Protein AF-X1N7J5-F1 (afdb_monomer)

Secondary structure (DSSP, 8-state):
--------------SPPHHHHT-EEEEEE--PPTTT---EEEEE--SSS-EE-TT-EEES-TTS-GGGS-EEEPPTT-EEPTT-EEEEEEEHHHHHHHHSS--SEEEEE---TTSPBPEEES-----TTEEEEEEE-TT--EEEEEEEET--------

Nearest PDB structures (foldseek):
  1ufg-assembly1_A  TM=5.204E-01  e=1.446E-05  Mus musculus
  3umn-assembly3_C  TM=5.741E-01  e=1.971E-05  Homo sapiens
  6ghd-assembly2_F  TM=6.091E-01  e=1.051E-04  Homo sapiens
  7crg-assembly2_B  TM=5.507E-01  e=4.695E-05  Homo sapiens
  2wli-assembly1_B  TM=5.323E-01  e=6.504E+00  Paramagnetospirillum magnetotacticum

pLDDT: mean 89.68, std 12.37, range [37.44, 98.69]

Structure (mmCIF, N/CA/C/O backbone):
data_AF-X1N7J5-F1
#
_entry.id   AF-X1N7J5-F1
#
loop_
_atom_site.group_PDB
_atom_site.id
_atom_site.type_symbol
_atom_site.label_atom_id
_atom_site.label_alt_id
_atom_site.label_comp_id
_atom_site.label_asym_id
_atom_site.label_entity_id
_atom_site.label_seq_id
_atom_site.pdbx_PDB_ins_code
_atom_site.Cartn_x
_atom_site.Cartn_y
_atom_site.Cartn_z
_atom_site.occupancy
_atom_site.B_iso_or_equiv
_atom_site.auth_seq_id
_atom_site.auth_comp_id
_atom_site.auth_asym_id
_atom_site.auth_atom_id
_atom_site.pdbx_PDB_model_num
ATOM 1 N N . PHE A 1 1 ? -5.459 -0.454 57.411 1.00 50.16 1 PHE A N 1
ATOM 2 C CA . PHE A 1 1 ? -6.138 0.353 56.385 1.00 50.16 1 PHE A CA 1
ATOM 3 C C . PHE A 1 1 ? -5.688 -0.174 55.043 1.00 50.16 1 PHE A C 1
ATOM 5 O O . PHE A 1 1 ? -4.518 -0.025 54.715 1.00 50.16 1 PHE A O 1
ATOM 12 N N . ASN A 1 2 ? -6.563 -0.885 54.339 1.00 56.06 2 ASN A N 1
ATOM 13 C CA . ASN A 1 2 ? -6.263 -1.343 52.990 1.00 56.06 2 ASN A CA 1
ATOM 14 C C . ASN A 1 2 ? -6.681 -0.203 52.062 1.00 56.06 2 ASN A C 1
ATOM 16 O O . ASN A 1 2 ? -7.831 0.225 52.111 1.00 56.06 2 ASN A O 1
ATOM 20 N N . ASN A 1 3 ? -5.733 0.342 51.303 1.00 59.25 3 ASN A N 1
ATOM 21 C CA . ASN A 1 3 ? -6.036 1.315 50.261 1.00 59.25 3 ASN A CA 1
ATOM 22 C C . ASN A 1 3 ? -6.733 0.573 49.118 1.00 59.25 3 ASN A C 1
ATOM 24 O O . ASN A 1 3 ? -6.070 -0.050 48.293 1.00 59.25 3 ASN A O 1
ATOM 28 N N . GLU A 1 4 ? -8.061 0.621 49.082 1.00 63.47 4 GLU A N 1
ATOM 29 C CA . GLU A 1 4 ? -8.821 0.292 47.880 1.00 63.47 4 GLU A CA 1
ATOM 30 C C . GLU A 1 4 ? -8.768 1.504 46.952 1.00 63.47 4 GLU A C 1
ATOM 32 O O . GLU A 1 4 ? -9.503 2.475 47.114 1.00 63.47 4 GLU A O 1
ATOM 37 N N . LEU A 1 5 ? -7.823 1.474 46.015 1.00 71.19 5 LEU A N 1
ATOM 38 C CA . LEU A 1 5 ? -7.752 2.433 44.922 1.00 71.19 5 LEU A CA 1
ATOM 39 C C . LEU A 1 5 ? -8.413 1.769 43.714 1.00 71.19 5 LEU A C 1
ATOM 41 O O . LEU A 1 5 ? -7.859 0.833 43.140 1.00 71.19 5 LEU A O 1
ATOM 45 N N . SER A 1 6 ? -9.620 2.208 43.367 1.00 72.75 6 SER A N 1
ATOM 46 C CA . SER A 1 6 ? -10.260 1.835 42.109 1.00 72.75 6 SER A CA 1
ATOM 47 C C . SER A 1 6 ? -9.799 2.794 41.012 1.00 72.75 6 SER A C 1
ATOM 49 O O . SER A 1 6 ? -9.762 4.009 41.204 1.00 72.75 6 SER A O 1
ATOM 51 N N . VAL A 1 7 ? -9.411 2.242 39.861 1.00 83.38 7 VAL A N 1
ATOM 52 C CA . VAL A 1 7 ? -9.157 3.012 38.641 1.00 83.38 7 VAL A CA 1
ATOM 53 C C . VAL A 1 7 ? -10.073 2.483 37.551 1.00 83.38 7 VAL A C 1
ATOM 55 O O . VAL A 1 7 ? -10.225 1.268 37.403 1.00 83.38 7 VAL A O 1
ATOM 58 N N . ASP A 1 8 ? -10.675 3.386 36.790 1.00 84.81 8 ASP A N 1
ATOM 59 C CA . ASP A 1 8 ? -11.470 3.001 35.635 1.00 84.81 8 ASP A CA 1
ATOM 60 C C . ASP A 1 8 ? -10.540 2.564 34.499 1.00 84.81 8 ASP A C 1
ATOM 62 O O . ASP A 1 8 ? -9.665 3.311 34.056 1.00 84.81 8 ASP A O 1
ATOM 66 N N . VAL A 1 9 ? -10.731 1.337 34.017 1.00 85.81 9 VAL A N 1
ATOM 67 C CA . VAL A 1 9 ? -10.039 0.809 32.837 1.00 85.81 9 VAL A CA 1
ATOM 68 C C . VAL A 1 9 ? -11.026 0.802 31.678 1.00 85.81 9 VAL A C 1
ATOM 70 O O . VAL A 1 9 ? -12.020 0.081 31.709 1.00 85.81 9 VAL A O 1
ATOM 73 N N . THR A 1 10 ? -10.747 1.588 30.635 1.00 88.00 10 THR A N 1
ATOM 74 C CA . THR A 1 10 ? -11.518 1.545 29.384 1.00 88.00 10 THR A CA 1
ATOM 75 C C . THR A 1 10 ? -10.793 0.671 28.371 1.00 88.00 10 THR A C 1
ATOM 77 O O . THR A 1 10 ? -9.648 0.946 28.013 1.00 88.00 10 THR A O 1
ATOM 80 N N . ILE A 1 11 ? -11.462 -0.379 27.898 1.00 83.31 11 ILE A N 1
ATOM 81 C CA . ILE A 1 11 ? -10.955 -1.237 26.826 1.00 83.31 11 ILE A CA 1
ATOM 82 C C . ILE A 1 11 ? -11.531 -0.725 25.508 1.00 83.31 11 ILE A C 1
ATOM 84 O O . ILE A 1 11 ? -12.739 -0.782 25.287 1.00 83.31 11 ILE A O 1
ATOM 88 N N . TYR A 1 12 ? -10.661 -0.246 24.625 1.00 83.06 12 TYR A N 1
ATOM 89 C CA . TYR A 1 12 ? -11.032 0.101 23.258 1.00 83.06 12 TYR A CA 1
ATOM 90 C C . TYR A 1 12 ? -10.822 -1.110 22.351 1.00 83.06 12 TYR A C 1
ATOM 92 O O . TYR A 1 12 ? -9.779 -1.762 22.413 1.00 83.06 12 TYR A O 1
ATOM 100 N N . SER A 1 13 ? -11.802 -1.411 21.495 1.00 84.12 13 SER A N 1
ATOM 101 C CA . SER A 1 13 ? -11.595 -2.395 20.431 1.00 84.12 13 SER A CA 1
ATOM 102 C C . SER A 1 13 ? -10.561 -1.851 19.456 1.00 84.12 13 SER A C 1
ATOM 104 O O . SER A 1 13 ? -10.773 -0.812 18.836 1.00 84.12 13 SER A O 1
ATOM 106 N N . THR A 1 14 ? -9.460 -2.576 19.305 1.00 87.19 14 THR A N 1
ATOM 107 C CA . THR A 1 14 ? -8.418 -2.264 18.324 1.00 87.19 14 THR A CA 1
ATOM 108 C C . THR A 1 14 ? -8.638 -2.996 17.005 1.00 87.19 14 THR A C 1
ATOM 110 O O . THR A 1 14 ? -7.923 -2.743 16.044 1.00 87.19 14 THR A O 1
ATOM 113 N N . TYR A 1 15 ? -9.619 -3.899 16.932 1.00 88.25 15 TYR A N 1
ATOM 114 C CA . TYR A 1 15 ? -9.902 -4.620 15.700 1.00 88.25 15 TYR A CA 1
ATOM 115 C C . TYR A 1 15 ? -10.442 -3.680 14.616 1.00 88.25 15 TYR A C 1
ATOM 117 O O . TYR A 1 15 ? -11.295 -2.834 14.911 1.00 88.25 15 TYR A O 1
ATOM 125 N N . PRO A 1 16 ? -10.005 -3.864 13.362 1.00 89.50 16 PRO A N 1
ATOM 126 C CA . PRO A 1 16 ? -10.541 -3.129 12.230 1.00 89.50 16 PRO A CA 1
ATOM 127 C C . PRO A 1 16 ? -12.029 -3.444 12.041 1.00 89.50 16 PRO A C 1
ATOM 129 O O . PRO A 1 16 ? -12.540 -4.484 12.477 1.00 89.50 16 PRO A O 1
ATOM 132 N N . THR A 1 17 ? -12.743 -2.529 11.383 1.00 91.94 17 THR A N 1
ATOM 133 C CA . THR A 1 17 ? -14.160 -2.723 11.050 1.00 91.94 17 THR A CA 1
ATOM 134 C C . THR A 1 17 ? -14.343 -3.970 10.183 1.00 91.94 17 THR A C 1
ATOM 136 O O . THR A 1 17 ? -13.390 -4.482 9.595 1.00 91.94 17 THR A O 1
ATOM 139 N N . LYS A 1 18 ? -15.581 -4.471 10.061 1.00 92.81 18 LYS A N 1
ATOM 140 C CA . LYS A 1 18 ? -15.856 -5.584 9.139 1.00 92.81 18 LYS A CA 1
ATOM 141 C C . LYS A 1 18 ? -15.364 -5.252 7.726 1.00 92.81 18 LYS A C 1
ATOM 143 O O . LYS A 1 18 ? -14.600 -6.032 7.186 1.00 92.81 18 LYS A O 1
ATOM 148 N N . ALA A 1 19 ? -15.720 -4.074 7.212 1.00 94.50 19 ALA A N 1
ATOM 149 C CA . ALA A 1 19 ? -15.285 -3.642 5.891 1.00 94.50 19 ALA A CA 1
ATOM 150 C C . ALA A 1 19 ? -13.753 -3.553 5.776 1.00 94.50 19 ALA A C 1
ATOM 152 O O . ALA A 1 19 ? -13.182 -4.016 4.800 1.00 94.50 19 ALA A O 1
ATOM 153 N N . GLY A 1 20 ? -13.077 -3.039 6.809 1.00 95.25 20 GLY A N 1
ATOM 154 C CA . GLY A 1 20 ? -11.617 -2.967 6.822 1.00 95.25 20 GLY A CA 1
ATOM 155 C C . GLY A 1 20 ? -10.923 -4.331 6.806 1.00 95.25 20 GLY A C 1
ATOM 156 O O . GLY A 1 20 ? -9.862 -4.454 6.210 1.00 95.25 20 GLY A O 1
ATOM 157 N N . ARG A 1 21 ? -11.516 -5.362 7.422 1.00 96.12 21 ARG A N 1
ATOM 158 C CA . ARG A 1 21 ? -10.988 -6.740 7.383 1.00 96.12 21 ARG A CA 1
ATOM 159 C C . ARG A 1 21 ? -11.143 -7.417 6.029 1.00 96.12 21 ARG A C 1
ATOM 161 O O . ARG A 1 21 ? -10.427 -8.374 5.771 1.00 96.12 21 ARG A O 1
ATOM 168 N N . ASP A 1 22 ? -12.078 -6.942 5.217 1.00 97.06 22 ASP A N 1
ATOM 169 C CA . ASP A 1 22 ? -12.413 -7.544 3.930 1.00 97.06 22 ASP A CA 1
ATOM 170 C C . ASP A 1 22 ? -11.615 -6.900 2.775 1.00 97.06 22 ASP A C 1
ATOM 172 O O . ASP A 1 22 ? -11.815 -7.273 1.622 1.00 97.06 22 ASP A O 1
ATOM 176 N N . LEU A 1 23 ? -10.715 -5.943 3.059 1.00 98.12 23 LEU A N 1
ATOM 177 C CA . LEU A 1 23 ? -9.793 -5.401 2.056 1.00 98.12 23 LEU A CA 1
ATOM 178 C C . LEU A 1 23 ? -8.785 -6.457 1.606 1.00 98.12 23 LEU A C 1
ATOM 180 O O . LEU A 1 23 ? -8.232 -7.190 2.424 1.00 98.12 23 LEU A O 1
ATOM 184 N N . LEU A 1 24 ? -8.511 -6.472 0.304 1.00 98.31 24 LEU A N 1
ATOM 185 C CA . LEU A 1 24 ? -7.659 -7.468 -0.337 1.00 98.31 24 LEU A CA 1
ATOM 186 C C . LEU A 1 24 ? -6.461 -6.804 -1.000 1.00 98.31 24 LEU A C 1
ATOM 188 O O . LEU A 1 24 ? -6.602 -5.756 -1.629 1.00 98.31 24 LEU A O 1
ATOM 192 N N . ILE A 1 25 ? -5.303 -7.452 -0.932 1.00 98.31 25 ILE A N 1
ATOM 193 C CA . ILE A 1 25 ? -4.229 -7.215 -1.891 1.00 98.31 25 ILE A CA 1
ATOM 194 C C . ILE A 1 25 ? -4.571 -8.047 -3.126 1.00 98.31 25 ILE A C 1
ATOM 196 O O . ILE A 1 25 ? -4.649 -9.271 -3.056 1.00 98.31 25 ILE A O 1
ATOM 200 N N . THR A 1 26 ? -4.794 -7.404 -4.268 1.00 97.44 26 THR A N 1
ATOM 201 C CA . THR A 1 26 ? -5.163 -8.118 -5.503 1.00 97.44 26 THR A CA 1
ATOM 202 C C . THR A 1 26 ? -3.997 -8.279 -6.459 1.00 97.44 26 THR A C 1
ATOM 204 O O . THR A 1 26 ? -3.974 -9.231 -7.236 1.00 97.44 26 THR A O 1
ATOM 207 N N . GLU A 1 27 ? -3.018 -7.375 -6.404 1.00 94.62 27 GLU A N 1
ATOM 208 C CA . GLU A 1 27 ? -1.849 -7.411 -7.279 1.00 94.62 27 GLU A CA 1
ATOM 209 C C . GLU A 1 27 ? -0.586 -7.009 -6.519 1.00 94.62 27 GLU A C 1
ATOM 211 O O . GLU A 1 27 ? -0.589 -6.071 -5.721 1.00 94.62 27 GLU A O 1
ATOM 216 N N . VAL A 1 28 ? 0.507 -7.718 -6.804 1.00 92.81 28 VAL A N 1
ATOM 217 C CA . VAL A 1 28 ? 1.863 -7.367 -6.376 1.00 92.81 28 VAL A CA 1
ATOM 218 C C . VAL A 1 28 ? 2.765 -7.510 -7.593 1.00 92.81 28 VAL A C 1
ATOM 220 O O . VAL A 1 28 ? 3.104 -8.620 -8.005 1.00 92.81 28 VAL A O 1
ATOM 223 N N . TYR A 1 29 ? 3.159 -6.386 -8.176 1.00 89.31 29 TYR A N 1
ATOM 224 C CA . TYR A 1 29 ? 4.090 -6.351 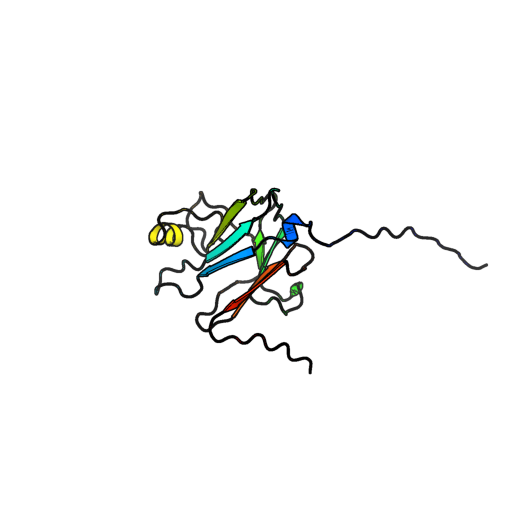-9.292 1.00 89.31 29 TYR A CA 1
ATOM 225 C C . TYR A 1 29 ? 5.500 -6.110 -8.766 1.00 89.31 29 TYR A C 1
ATOM 227 O O . TYR A 1 29 ? 5.920 -4.980 -8.535 1.00 89.31 29 TYR A O 1
ATOM 235 N N . TYR A 1 30 ? 6.216 -7.207 -8.526 1.00 77.56 30 TYR A N 1
ATOM 236 C CA . TYR A 1 30 ? 7.529 -7.193 -7.878 1.00 77.56 30 TYR A C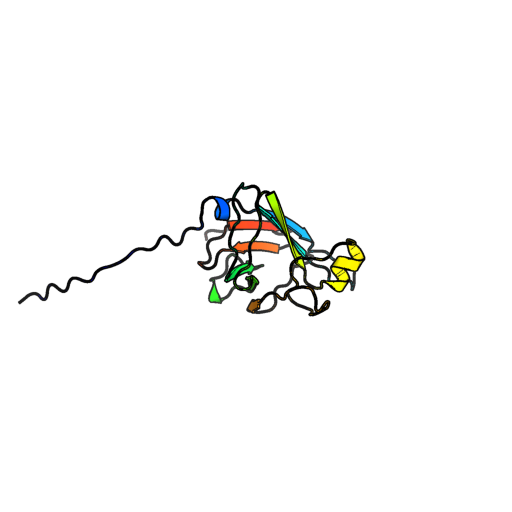A 1
ATOM 237 C C . TYR A 1 30 ? 8.701 -7.321 -8.857 1.00 77.56 30 TYR A C 1
ATOM 239 O O . TYR A 1 30 ? 9.822 -6.999 -8.491 1.00 77.56 30 TYR A O 1
ATOM 247 N N . HIS A 1 31 ? 8.467 -7.805 -10.081 1.00 75.69 31 HIS A N 1
ATOM 248 C CA . HIS A 1 31 ? 9.519 -8.080 -11.061 1.00 75.69 31 HIS A CA 1
ATOM 249 C C . HIS A 1 31 ? 9.442 -7.090 -12.224 1.00 75.69 31 HIS A C 1
ATOM 251 O O . HIS A 1 31 ? 8.876 -7.372 -13.281 1.00 75.69 31 HIS A O 1
ATOM 257 N N . THR A 1 32 ? 9.996 -5.901 -12.005 1.00 69.44 32 THR A N 1
ATOM 258 C CA . THR A 1 32 ? 9.970 -4.818 -12.997 1.00 69.44 32 THR A CA 1
ATOM 259 C C . THR A 1 32 ? 10.887 -5.107 -14.185 1.00 69.44 32 THR A C 1
ATOM 261 O O . THR A 1 32 ? 11.913 -5.784 -14.059 1.00 69.44 32 THR A O 1
ATOM 264 N N . HIS A 1 33 ? 10.551 -4.553 -15.354 1.00 69.50 33 HIS A N 1
ATOM 265 C CA . HIS A 1 33 ? 11.493 -4.496 -16.467 1.00 69.50 33 HIS A CA 1
ATOM 266 C C . HIS A 1 33 ? 12.780 -3.782 -16.017 1.00 69.50 33 HIS A C 1
ATOM 268 O O . HIS A 1 33 ? 12.701 -2.793 -15.274 1.00 69.50 33 HIS A O 1
ATOM 274 N N .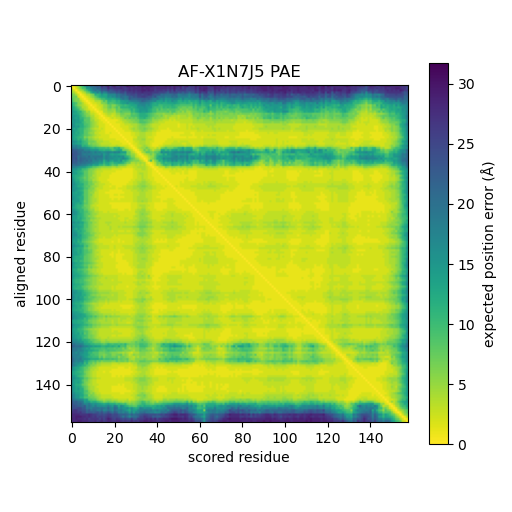 PRO A 1 34 ? 13.969 -4.235 -16.462 1.00 68.62 34 PRO A N 1
ATOM 275 C CA . PRO A 1 34 ? 15.225 -3.606 -16.081 1.00 68.62 34 PRO A CA 1
ATOM 276 C C . PRO A 1 34 ? 15.179 -2.085 -16.278 1.00 68.62 34 PRO A C 1
ATOM 278 O O . PRO A 1 34 ? 14.916 -1.601 -17.375 1.00 68.62 34 PRO A O 1
ATOM 281 N N . ASN A 1 35 ? 15.477 -1.346 -15.206 1.00 68.00 35 ASN A N 1
ATOM 282 C CA . ASN A 1 35 ? 15.520 0.122 -15.131 1.00 68.00 35 ASN A CA 1
ATOM 283 C C . ASN A 1 35 ? 14.178 0.876 -15.104 1.00 68.00 35 ASN A C 1
ATOM 285 O O . ASN A 1 35 ? 14.221 2.099 -14.998 1.00 68.00 35 ASN A O 1
ATOM 289 N N . ILE A 1 36 ? 13.021 0.206 -15.124 1.00 70.38 36 ILE A N 1
ATOM 290 C CA . ILE A 1 36 ? 11.719 0.900 -15.113 1.00 70.38 36 ILE A CA 1
ATOM 291 C C . ILE A 1 36 ? 11.245 1.237 -13.687 1.00 70.38 36 ILE A C 1
ATOM 293 O O . ILE A 1 36 ? 10.618 2.269 -13.492 1.00 70.38 36 ILE A O 1
ATOM 297 N N . LYS A 1 37 ? 11.630 0.462 -12.658 1.00 77.69 37 LYS A N 1
ATOM 298 C CA . LYS A 1 37 ? 11.328 0.751 -11.231 1.00 77.69 37 LYS A CA 1
ATOM 299 C C . LYS A 1 37 ? 9.844 1.082 -10.960 1.00 77.69 37 LYS A C 1
ATOM 301 O O . LYS A 1 37 ? 9.546 1.958 -10.154 1.00 77.69 37 LYS A O 1
ATOM 306 N N . ASN A 1 38 ? 8.923 0.382 -11.620 1.00 79.00 38 ASN A N 1
ATOM 307 C CA . ASN A 1 38 ? 7.473 0.523 -11.462 1.00 79.00 38 ASN A CA 1
ATOM 308 C C . ASN A 1 38 ? 6.868 -0.574 -10.568 1.00 79.00 38 ASN A C 1
ATOM 310 O O . ASN A 1 38 ? 5.794 -1.087 -10.875 1.00 79.00 38 ASN A O 1
ATOM 314 N N . GLU A 1 39 ? 7.571 -0.985 -9.505 1.00 90.50 39 GLU A N 1
ATOM 315 C CA . GLU A 1 39 ? 7.000 -1.926 -8.533 1.00 90.50 39 GLU A CA 1
ATOM 316 C C . GLU A 1 39 ? 5.695 -1.336 -8.000 1.00 90.50 39 GLU A C 1
ATOM 318 O O . GLU A 1 39 ? 5.678 -0.168 -7.608 1.00 90.50 39 GLU A O 1
ATOM 323 N N . PHE A 1 40 ? 4.616 -2.118 -7.989 1.00 93.94 40 PHE A N 1
ATOM 324 C CA . PHE A 1 40 ? 3.334 -1.631 -7.489 1.00 93.94 40 PHE A CA 1
ATOM 325 C C . PHE A 1 40 ? 2.552 -2.693 -6.729 1.00 93.94 40 PHE A C 1
ATOM 327 O O . PHE A 1 40 ? 2.767 -3.899 -6.875 1.00 93.94 40 PHE A O 1
ATOM 334 N N . ILE A 1 41 ? 1.635 -2.212 -5.899 1.00 96.44 41 ILE A N 1
ATOM 335 C CA . ILE A 1 41 ? 0.709 -3.009 -5.105 1.00 96.44 41 ILE A CA 1
ATOM 336 C C . ILE A 1 41 ? -0.687 -2.432 -5.323 1.00 96.44 41 ILE A C 1
ATOM 338 O O . ILE A 1 41 ? -0.869 -1.217 -5.229 1.00 96.44 41 ILE A O 1
ATOM 342 N N . ALA 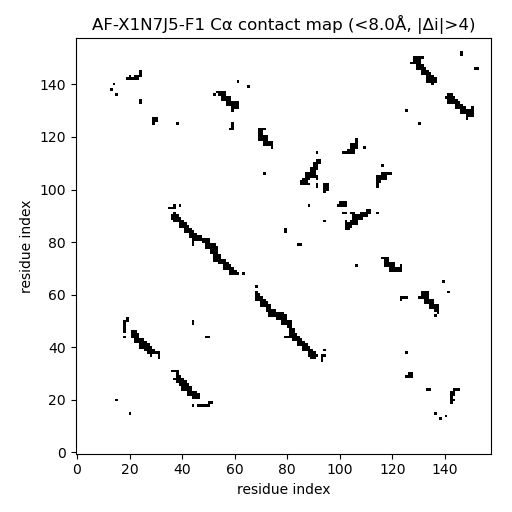A 1 42 ? -1.656 -3.296 -5.615 1.00 97.88 42 ALA A N 1
ATOM 343 C CA . ALA A 1 42 ? -3.058 -2.911 -5.741 1.00 97.88 42 ALA A CA 1
ATOM 344 C C . ALA A 1 42 ? -3.862 -3.454 -4.561 1.00 97.88 42 ALA A C 1
ATOM 346 O O . ALA A 1 42 ? -3.793 -4.647 -4.244 1.00 97.88 42 ALA A O 1
ATOM 347 N N . LEU A 1 43 ? -4.632 -2.571 -3.934 1.00 98.69 43 LEU A N 1
ATOM 348 C CA . LEU A 1 43 ? -5.627 -2.912 -2.930 1.00 98.69 43 LEU A CA 1
ATOM 349 C C . LEU A 1 43 ? -7.018 -2.834 -3.550 1.00 98.69 43 LEU A C 1
ATOM 351 O O . LEU A 1 43 ? -7.274 -1.959 -4.373 1.00 98.69 43 LEU A O 1
ATOM 355 N N . TYR A 1 44 ? -7.919 -3.710 -3.122 1.00 98.69 44 TYR A N 1
ATOM 356 C CA . TYR A 1 44 ? -9.317 -3.692 -3.531 1.00 98.69 44 TYR A CA 1
ATOM 357 C C . TYR A 1 44 ? -10.238 -3.688 -2.318 1.00 98.69 44 TYR A C 1
ATOM 359 O O . TYR A 1 44 ? -10.032 -4.444 -1.363 1.00 98.69 44 TYR A O 1
ATOM 367 N N . ASN A 1 45 ? -11.280 -2.861 -2.386 1.00 98.56 45 ASN A N 1
ATOM 368 C CA . ASN A 1 45 ? -12.378 -2.874 -1.436 1.00 98.56 45 ASN A CA 1
ATOM 369 C C . ASN A 1 45 ? -13.604 -3.584 -2.028 1.00 98.56 45 ASN A C 1
ATOM 371 O O . ASN A 1 45 ? -14.397 -2.943 -2.709 1.00 98.56 45 ASN A O 1
ATOM 375 N N . PRO A 1 46 ? -13.835 -4.875 -1.729 1.00 98.38 46 PRO A N 1
ATOM 376 C CA . PRO A 1 46 ? -15.002 -5.606 -2.232 1.00 98.38 46 PRO A CA 1
ATOM 377 C C . PRO A 1 46 ? -16.311 -5.244 -1.512 1.00 98.38 46 PRO A C 1
ATOM 379 O O . PRO A 1 46 ? -17.346 -5.864 -1.751 1.00 98.38 46 PRO A O 1
ATOM 382 N N . THR A 1 47 ? -16.271 -4.322 -0.551 1.00 98.19 47 THR A N 1
ATOM 383 C CA . THR A 1 47 ? -17.400 -4.038 0.335 1.00 98.19 47 THR A CA 1
ATOM 384 C C . THR A 1 47 ? -18.217 -2.860 -0.181 1.00 98.19 47 THR A C 1
ATOM 386 O O . THR A 1 47 ? -17.770 -2.076 -1.013 1.00 98.19 47 THR A O 1
ATOM 389 N N . ASN A 1 48 ? -19.415 -2.688 0.378 1.00 97.88 48 ASN A N 1
ATOM 390 C CA . ASN A 1 48 ? -20.293 -1.560 0.075 1.00 97.88 48 ASN A CA 1
ATOM 391 C C . ASN A 1 48 ? -20.052 -0.329 0.978 1.00 97.88 48 ASN A C 1
ATOM 393 O O . ASN A 1 48 ? -20.915 0.546 1.067 1.00 97.88 48 ASN A O 1
ATOM 397 N N . GLN A 1 49 ? -18.925 -0.272 1.695 1.00 98.25 49 GLN A N 1
ATOM 398 C CA . GLN A 1 49 ? -18.579 0.817 2.612 1.00 98.25 49 GLN A CA 1
ATOM 399 C C . GLN A 1 49 ? -17.187 1.346 2.299 1.00 98.25 49 GLN A C 1
ATOM 401 O O . GLN A 1 49 ? -16.275 0.571 2.029 1.00 98.25 49 GLN A O 1
ATOM 406 N N . SER A 1 50 ? -17.002 2.663 2.381 1.00 98.12 50 SER A N 1
ATOM 407 C CA . SER A 1 50 ? -15.662 3.243 2.315 1.00 98.12 50 SER A CA 1
ATOM 408 C C . SER A 1 50 ? -14.839 2.804 3.526 1.00 98.12 50 SER A C 1
ATOM 410 O O . SER A 1 50 ? -15.345 2.791 4.653 1.00 98.12 50 SER A O 1
ATOM 412 N N . VAL A 1 51 ? -13.561 2.498 3.314 1.00 98.31 51 VAL A N 1
ATOM 413 C CA . VAL A 1 51 ? -12.624 2.165 4.393 1.00 98.31 51 VAL A CA 1
ATOM 414 C C . VAL A 1 51 ? -11.602 3.286 4.543 1.00 98.31 51 VAL A C 1
ATOM 416 O O . VAL A 1 51 ? -11.021 3.741 3.561 1.00 98.31 51 VAL A O 1
ATOM 419 N N . ASN A 1 52 ? -11.393 3.735 5.781 1.00 97.75 52 ASN A N 1
ATOM 420 C CA . ASN A 1 52 ? -10.352 4.697 6.122 1.00 97.75 52 ASN A CA 1
ATOM 421 C C . ASN A 1 52 ? -9.026 3.963 6.365 1.00 97.75 52 ASN A C 1
ATOM 423 O O . ASN A 1 52 ? -8.940 3.126 7.265 1.00 97.75 52 ASN A O 1
ATOM 427 N N . LEU A 1 53 ? -8.015 4.304 5.569 1.00 98.38 53 LEU A N 1
ATOM 428 C CA . LEU A 1 53 ? -6.671 3.733 5.599 1.00 98.38 53 LEU A CA 1
ATOM 429 C C . LEU A 1 53 ? -5.656 4.626 6.317 1.00 98.38 53 LEU A C 1
ATOM 431 O O . LEU A 1 53 ? -4.475 4.307 6.319 1.00 98.38 53 LEU A O 1
ATOM 435 N N . SER A 1 54 ? -6.074 5.731 6.931 1.00 97.69 54 SER A N 1
ATOM 436 C CA . SER A 1 54 ? -5.163 6.657 7.620 1.00 97.69 54 SER A CA 1
ATOM 437 C C . SER A 1 54 ? -4.264 5.914 8.617 1.00 97.69 54 SER A C 1
ATOM 439 O O . SER A 1 54 ? -4.751 5.205 9.506 1.00 97.69 54 SER A O 1
ATOM 441 N N . GLY A 1 55 ? -2.944 6.017 8.433 1.00 97.31 55 GLY A N 1
ATOM 442 C CA . GLY A 1 55 ? -1.944 5.344 9.267 1.00 97.31 55 GLY A CA 1
ATOM 443 C C . GLY A 1 55 ? -1.868 3.817 9.115 1.00 97.31 55 GLY A C 1
ATOM 444 O O . GLY A 1 55 ? -1.070 3.171 9.804 1.00 97.31 55 GLY A O 1
ATOM 445 N N . TRP A 1 56 ? -2.669 3.215 8.231 1.00 98.19 56 TRP A N 1
ATOM 446 C CA . TRP A 1 56 ? -2.448 1.844 7.772 1.00 98.19 56 TRP A CA 1
ATOM 447 C C . TRP A 1 56 ? -1.175 1.804 6.939 1.00 98.19 56 TRP A C 1
ATOM 449 O O . TRP A 1 56 ? -0.689 2.826 6.456 1.00 98.19 56 TRP A O 1
ATOM 459 N N . TYR A 1 57 ? -0.599 0.621 6.783 1.00 98.31 57 TYR A N 1
ATOM 460 C CA . TYR A 1 57 ? 0.670 0.499 6.088 1.00 98.31 57 TYR A CA 1
ATOM 461 C C . TYR A 1 57 ? 0.843 -0.845 5.411 1.00 98.31 57 TYR A C 1
ATOM 463 O O . TYR A 1 57 ? 0.247 -1.857 5.786 1.00 98.31 57 TYR A O 1
ATOM 471 N N . ILE A 1 58 ? 1.737 -0.843 4.432 1.00 97.94 58 ILE A N 1
ATOM 472 C CA . ILE A 1 58 ? 2.206 -2.038 3.755 1.00 97.94 58 ILE A CA 1
ATOM 473 C C . ILE A 1 58 ? 3.638 -2.335 4.212 1.00 97.94 58 ILE A C 1
ATOM 475 O O . ILE A 1 58 ? 4.461 -1.432 4.394 1.00 97.94 58 ILE A O 1
ATOM 479 N N . THR A 1 59 ? 3.947 -3.614 4.428 1.00 97.31 59 THR A N 1
ATOM 480 C CA . THR A 1 59 ? 5.286 -4.072 4.824 1.00 97.31 59 THR A CA 1
ATOM 481 C C . THR A 1 59 ? 5.701 -5.333 4.080 1.00 97.31 59 THR A C 1
ATOM 483 O O . THR A 1 59 ? 4.881 -6.221 3.851 1.00 97.31 59 THR A O 1
ATOM 486 N N . ASN A 1 60 ? 6.999 -5.449 3.780 1.00 94.75 60 ASN A N 1
ATOM 487 C CA . ASN A 1 60 ? 7.601 -6.685 3.275 1.00 94.75 60 ASN A CA 1
ATOM 488 C C . ASN A 1 60 ? 8.187 -7.584 4.385 1.00 94.75 60 ASN A C 1
ATOM 490 O O . ASN A 1 60 ? 8.859 -8.577 4.114 1.00 94.75 60 ASN A O 1
ATOM 494 N N . GLN A 1 61 ? 7.990 -7.220 5.658 1.00 94.69 61 GLN A N 1
ATOM 495 C CA . GLN A 1 61 ? 8.536 -7.940 6.815 1.00 94.69 61 GLN A CA 1
ATOM 496 C C . GLN A 1 61 ? 7.461 -8.228 7.877 1.00 94.69 61 GLN A C 1
ATOM 498 O O . GLN A 1 61 ? 7.709 -7.997 9.065 1.00 94.69 61 GLN A O 1
ATOM 503 N N . PRO A 1 62 ? 6.277 -8.754 7.503 1.00 94.88 62 PRO A N 1
ATOM 504 C CA . PRO A 1 62 ? 5.106 -8.798 8.384 1.00 94.88 62 PRO A CA 1
ATOM 505 C C . PRO A 1 62 ? 5.299 -9.594 9.678 1.00 94.88 62 PRO A C 1
ATOM 507 O O . PRO A 1 62 ? 4.599 -9.337 10.657 1.00 94.88 62 PRO A O 1
ATOM 510 N N . LEU A 1 63 ? 6.264 -10.519 9.700 1.00 93.81 63 LEU A N 1
ATOM 511 C CA . LEU A 1 63 ? 6.583 -11.368 10.852 1.00 93.81 63 LEU A CA 1
ATOM 512 C C . LEU A 1 63 ? 7.502 -10.692 11.884 1.00 93.81 63 LEU A C 1
ATOM 514 O O . LEU A 1 63 ? 7.678 -11.201 12.989 1.00 93.81 63 LEU A O 1
ATOM 518 N N . LYS A 1 64 ? 8.105 -9.541 11.559 1.00 93.94 64 LYS A N 1
ATOM 519 C CA . LYS A 1 64 ? 8.888 -8.771 12.533 1.00 93.94 64 LYS A CA 1
ATOM 520 C C . LYS A 1 64 ? 7.963 -8.017 13.486 1.00 93.94 64 LYS A C 1
ATOM 522 O O . LYS A 1 64 ? 6.849 -7.639 13.135 1.00 93.94 64 LYS A O 1
ATOM 527 N N . GLN A 1 65 ? 8.473 -7.713 14.678 1.00 93.81 65 GLN A N 1
ATOM 528 C CA . GLN A 1 65 ? 7.830 -6.769 15.599 1.00 93.81 65 GLN A CA 1
ATOM 529 C C . GLN A 1 65 ? 7.573 -5.425 14.892 1.00 93.81 65 GLN A C 1
ATOM 531 O O . GLN A 1 65 ? 8.449 -4.955 14.165 1.00 93.81 65 GLN A O 1
ATOM 536 N N . ARG A 1 66 ? 6.429 -4.773 15.153 1.00 93.50 66 ARG A N 1
ATOM 537 C CA . ARG A 1 66 ? 5.981 -3.524 14.490 1.00 93.50 66 ARG A CA 1
ATOM 538 C C . ARG A 1 66 ? 7.077 -2.459 14.343 1.00 93.50 66 ARG A C 1
ATOM 540 O O . ARG A 1 66 ? 7.246 -1.878 13.277 1.00 93.50 66 ARG A O 1
ATOM 547 N N . GLY A 1 67 ? 7.862 -2.205 15.394 1.00 93.00 67 GLY A N 1
ATOM 548 C CA . GLY A 1 67 ? 8.949 -1.207 15.360 1.00 93.00 67 GLY A CA 1
ATOM 549 C C . GLY A 1 67 ? 10.153 -1.597 14.485 1.00 93.00 67 GLY A C 1
ATOM 550 O O . GLY A 1 67 ? 10.963 -0.757 14.099 1.00 93.00 67 GLY A O 1
ATOM 551 N N . LYS A 1 68 ? 10.287 -2.882 14.146 1.00 94.00 68 LYS A N 1
ATOM 552 C CA . LYS A 1 68 ? 11.375 -3.426 13.322 1.00 94.00 68 LYS A CA 1
ATOM 553 C C . LYS A 1 68 ? 10.980 -3.640 11.863 1.00 94.00 68 LYS A C 1
ATOM 555 O O . LYS A 1 68 ? 11.882 -3.802 11.047 1.00 94.00 68 LYS A O 1
ATOM 560 N N . GLN A 1 69 ? 9.689 -3.611 11.548 1.00 95.69 69 GLN A N 1
ATOM 561 C CA . GLN A 1 69 ? 9.189 -3.641 10.176 1.00 95.69 69 GLN A CA 1
ATOM 562 C C . GLN A 1 69 ? 9.666 -2.407 9.395 1.00 95.69 69 GLN A C 1
ATOM 564 O O . GLN A 1 69 ? 9.910 -1.346 9.976 1.00 95.69 69 GLN A O 1
ATOM 569 N N . THR A 1 70 ? 9.831 -2.588 8.092 1.00 95.19 70 THR A N 1
ATOM 570 C CA . THR A 1 70 ? 9.847 -1.538 7.064 1.00 95.19 70 THR A CA 1
ATOM 571 C C . THR A 1 70 ? 8.397 -1.194 6.720 1.00 95.19 70 THR A C 1
ATOM 573 O O . THR A 1 70 ? 7.557 -2.100 6.704 1.00 95.19 70 THR A O 1
ATOM 576 N N . LYS A 1 71 ? 8.070 0.076 6.481 1.00 96.81 71 LYS A N 1
ATOM 577 C CA . LYS A 1 71 ? 6.683 0.497 6.237 1.00 96.81 71 LYS A CA 1
ATOM 578 C C . LYS A 1 71 ? 6.603 1.539 5.130 1.00 96.81 71 LYS A C 1
ATOM 580 O O . LYS A 1 71 ? 7.395 2.476 5.134 1.00 96.81 71 LYS A O 1
ATOM 585 N N . ILE A 1 72 ? 5.608 1.390 4.262 1.00 97.12 72 ILE A N 1
ATOM 586 C CA . ILE A 1 72 ? 5.021 2.490 3.486 1.00 97.12 72 ILE A CA 1
ATOM 587 C C . ILE A 1 72 ? 3.631 2.738 4.068 1.00 97.12 72 ILE A C 1
ATOM 589 O O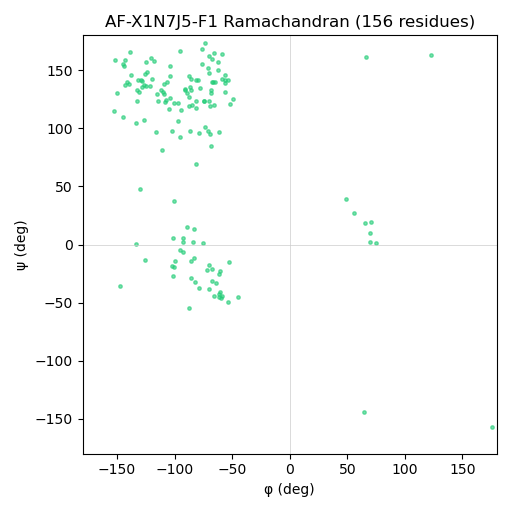 . ILE A 1 72 ? 2.849 1.799 4.216 1.00 97.12 72 ILE A O 1
ATOM 593 N N . ILE A 1 73 ? 3.374 3.958 4.517 1.00 98.19 73 ILE A N 1
ATOM 594 C CA . ILE A 1 73 ? 2.273 4.317 5.408 1.00 98.19 73 ILE A CA 1
ATOM 595 C C . ILE A 1 73 ? 1.336 5.254 4.650 1.00 98.19 73 ILE A C 1
ATOM 597 O O . ILE A 1 73 ? 1.775 6.230 4.045 1.00 98.19 73 ILE A O 1
ATOM 601 N N . PHE A 1 74 ? 0.045 4.938 4.671 1.00 98.38 74 PHE A N 1
ATOM 602 C CA . PHE A 1 74 ? -0.975 5.782 4.068 1.00 98.38 74 PHE A CA 1
ATOM 603 C C . PHE A 1 74 ? -1.116 7.086 4.859 1.00 98.38 74 PHE A C 1
ATOM 605 O O . PHE A 1 74 ? -1.272 7.027 6.089 1.00 98.38 74 PHE A O 1
ATOM 612 N N . PRO A 1 75 ? -1.100 8.246 4.180 1.00 97.81 75 PRO A N 1
ATOM 613 C CA . PRO A 1 75 ? -1.261 9.528 4.841 1.00 97.81 75 PRO A CA 1
ATOM 614 C C . PRO A 1 75 ? -2.662 9.670 5.446 1.00 97.81 75 PRO A C 1
ATOM 616 O O . PRO A 1 75 ? -3.601 8.925 5.135 1.00 97.81 75 PRO A O 1
ATOM 619 N N . GLU A 1 76 ? -2.808 10.657 6.323 1.00 97.38 76 GLU A N 1
ATOM 620 C CA . GLU A 1 76 ? -4.093 10.998 6.927 1.00 97.38 76 GLU A CA 1
ATOM 621 C C . GLU A 1 76 ? -5.159 11.312 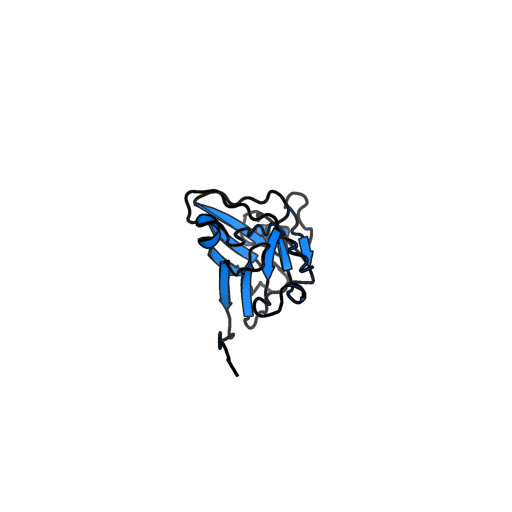5.868 1.00 97.38 76 GLU A C 1
ATOM 623 O O . GLU A 1 76 ? -4.886 11.913 4.830 1.00 97.38 76 GLU A O 1
ATOM 628 N N . ASN A 1 77 ? -6.404 10.953 6.175 1.00 96.19 77 ASN A N 1
ATOM 629 C CA . ASN A 1 77 ? -7.577 11.075 5.305 1.00 96.19 77 ASN A CA 1
ATOM 630 C C . ASN A 1 77 ? -7.544 10.208 4.034 1.00 96.19 77 ASN A C 1
ATOM 632 O O . ASN A 1 77 ? -8.330 10.447 3.116 1.00 96.19 77 ASN A O 1
ATOM 636 N N . THR A 1 78 ? -6.700 9.173 3.979 1.00 98.25 78 THR A N 1
ATOM 637 C CA . THR A 1 78 ? -6.752 8.193 2.886 1.00 98.25 78 THR A CA 1
ATOM 638 C C . THR A 1 78 ? -8.007 7.333 3.002 1.00 98.25 78 THR A C 1
ATOM 640 O O . THR A 1 78 ? -8.218 6.653 4.009 1.00 98.25 78 THR A O 1
ATOM 643 N N . MET A 1 79 ? -8.823 7.323 1.951 1.00 98.19 79 MET A N 1
ATOM 644 C CA . MET A 1 79 ? -10.053 6.539 1.863 1.00 98.19 79 MET A CA 1
ATOM 645 C C . MET A 1 79 ? -10.015 5.660 0.617 1.00 98.19 79 MET A C 1
ATOM 647 O O . MET A 1 79 ? -9.683 6.146 -0.458 1.00 98.19 79 MET A O 1
ATOM 651 N N . ILE A 1 80 ? -10.428 4.400 0.747 1.00 98.38 80 ILE A N 1
ATOM 652 C CA . ILE A 1 80 ? -10.773 3.558 -0.403 1.00 98.38 80 ILE A CA 1
ATOM 653 C C . ILE A 1 80 ? -12.297 3.459 -0.506 1.00 98.38 80 ILE A C 1
ATOM 655 O O . ILE A 1 80 ? -12.983 3.146 0.476 1.00 98.38 80 ILE A O 1
ATOM 659 N N . SER A 1 81 ? -12.839 3.793 -1.676 1.00 98.50 81 SER A N 1
ATOM 660 C CA . SER A 1 81 ? -14.283 3.775 -1.939 1.00 98.50 81 SER A CA 1
ATOM 661 C C . SER A 1 81 ? -14.839 2.347 -1.987 1.00 98.50 81 SER A C 1
ATOM 663 O O . SER A 1 81 ? -14.067 1.394 -2.098 1.00 98.50 81 SER A O 1
ATOM 665 N N . PRO A 1 82 ? -16.166 2.163 -1.856 1.00 98.62 82 PRO A N 1
ATOM 666 C CA . PRO A 1 82 ? -16.802 0.877 -2.114 1.00 98.62 82 PRO A CA 1
ATOM 667 C C . PRO A 1 82 ? -16.496 0.377 -3.526 1.00 98.62 82 PRO A C 1
ATOM 669 O O . PRO A 1 82 ? -16.561 1.166 -4.466 1.00 98.62 82 PRO A O 1
ATOM 672 N N . GLU A 1 83 ? -16.232 -0.921 -3.664 1.00 98.38 83 GLU A N 1
ATOM 673 C CA . GLU A 1 83 ? -16.024 -1.601 -4.953 1.00 98.38 83 GLU A CA 1
ATOM 674 C C . GLU A 1 83 ? -14.907 -0.988 -5.818 1.00 98.38 83 GLU A C 1
ATOM 676 O O . GLU A 1 83 ? -14.930 -1.117 -7.042 1.00 98.38 83 GLU A O 1
ATOM 681 N N . ASP A 1 84 ? -13.916 -0.356 -5.184 1.00 98.56 84 ASP A N 1
ATOM 682 C CA . ASP A 1 84 ? -12.865 0.408 -5.857 1.00 98.56 84 ASP A CA 1
ATOM 683 C C . ASP A 1 84 ? -11.457 -0.124 -5.561 1.00 98.56 84 ASP A C 1
ATOM 685 O O . ASP A 1 84 ? -11.231 -0.838 -4.573 1.00 98.56 84 ASP A O 1
ATOM 689 N N . TRP A 1 85 ? -10.515 0.244 -6.429 1.00 98.50 85 TRP A N 1
ATOM 690 C CA . TRP A 1 85 ? -9.099 -0.085 -6.312 1.00 98.50 85 TRP A CA 1
ATOM 691 C C . TRP A 1 85 ? -8.279 1.110 -5.846 1.00 98.50 85 TRP A C 1
ATOM 693 O O . TRP A 1 85 ? -8.621 2.259 -6.102 1.00 98.50 85 TRP A O 1
ATOM 703 N N . LEU A 1 86 ? -7.160 0.809 -5.195 1.00 98.56 86 LEU A N 1
ATOM 704 C CA . LEU A 1 86 ? -6.139 1.781 -4.833 1.00 98.56 86 LEU A CA 1
ATOM 705 C C . LEU A 1 86 ? -4.766 1.225 -5.215 1.00 98.56 86 LEU A C 1
ATOM 707 O O . LEU A 1 86 ? -4.377 0.144 -4.766 1.00 98.56 86 LEU A O 1
ATOM 711 N N . TYR A 1 87 ? -4.030 1.970 -6.033 1.00 98.19 87 TYR A N 1
ATOM 712 C CA . TYR A 1 87 ? -2.730 1.599 -6.576 1.00 98.19 87 TYR A CA 1
ATOM 713 C C . TYR A 1 87 ? -1.602 2.405 -5.933 1.00 98.19 87 TYR A C 1
ATOM 715 O O . TYR A 1 87 ? -1.570 3.634 -5.993 1.00 98.19 87 TYR A O 1
ATOM 723 N N . VAL A 1 88 ? -0.634 1.689 -5.368 1.00 97.44 88 VAL A N 1
ATOM 724 C CA . VAL A 1 88 ? 0.573 2.239 -4.744 1.00 97.44 88 VAL A CA 1
ATOM 725 C C . VAL A 1 88 ? 1.786 1.814 -5.561 1.00 97.44 88 VAL A C 1
ATOM 727 O O . VAL A 1 88 ? 2.007 0.615 -5.723 1.00 97.44 88 VAL A O 1
ATOM 730 N N . T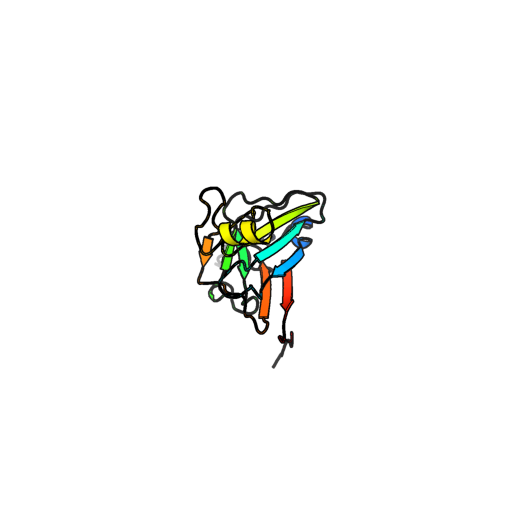HR A 1 89 ? 2.598 2.758 -6.039 1.00 95.88 89 THR A N 1
ATOM 731 C CA . THR A 1 89 ? 3.782 2.460 -6.868 1.00 95.88 89 THR A CA 1
ATOM 732 C C . THR A 1 89 ? 5.073 3.053 -6.315 1.00 95.88 89 THR A C 1
ATOM 734 O O . THR A 1 89 ? 5.086 4.035 -5.584 1.00 95.88 89 THR A O 1
ATOM 737 N N . GLN A 1 90 ? 6.209 2.479 -6.688 1.00 93.50 90 GLN A N 1
ATOM 738 C CA . GLN A 1 90 ? 7.517 3.030 -6.356 1.00 93.50 90 GLN A CA 1
ATOM 739 C C . GLN A 1 90 ? 7.798 4.366 -7.076 1.00 93.50 90 GLN A C 1
ATOM 741 O O . GLN A 1 90 ? 8.552 5.193 -6.557 1.00 93.50 90 GLN A O 1
ATOM 746 N N . ASN A 1 91 ? 7.254 4.527 -8.286 1.00 94.06 91 ASN A N 1
ATOM 747 C CA . ASN A 1 91 ? 7.477 5.660 -9.184 1.00 94.06 91 ASN A CA 1
ATOM 748 C C . ASN A 1 91 ? 6.252 5.839 -10.100 1.00 94.06 91 ASN A C 1
ATOM 750 O O . ASN A 1 91 ? 5.942 4.961 -10.916 1.00 94.06 91 ASN A O 1
ATOM 754 N N . ALA A 1 92 ? 5.549 6.957 -9.955 1.00 96.62 92 ALA A N 1
ATOM 755 C CA . ALA A 1 92 ? 4.343 7.296 -10.694 1.00 96.62 92 ALA A CA 1
ATOM 756 C C . ALA A 1 92 ? 4.580 7.501 -12.188 1.00 96.62 92 ALA A C 1
ATOM 758 O O . ALA A 1 92 ? 3.827 6.960 -13.000 1.00 96.62 92 ALA A O 1
ATOM 759 N N . SER A 1 93 ? 5.639 8.218 -12.566 1.00 95.81 93 SER A N 1
ATOM 760 C CA . SER A 1 93 ? 5.971 8.462 -13.974 1.00 95.81 93 SER A CA 1
ATOM 761 C C . SER A 1 93 ? 6.198 7.153 -14.747 1.00 95.81 93 SER A C 1
ATOM 763 O O . SER A 1 93 ? 5.679 6.971 -15.850 1.00 95.81 93 SER A O 1
ATOM 765 N N . ALA A 1 94 ? 6.928 6.204 -14.159 1.00 93.88 94 ALA A N 1
ATOM 766 C CA . ALA A 1 94 ? 7.188 4.897 -14.755 1.00 93.88 94 ALA A CA 1
ATOM 767 C C . ALA A 1 94 ? 5.936 4.009 -14.792 1.00 93.88 94 ALA A C 1
ATOM 769 O O . ALA A 1 94 ? 5.704 3.305 -15.776 1.00 93.88 94 ALA A O 1
ATOM 770 N N . TYR A 1 95 ? 5.108 4.055 -13.745 1.00 94.62 95 TYR A N 1
ATOM 771 C CA . TYR A 1 95 ? 3.827 3.351 -13.725 1.00 94.62 95 TYR A CA 1
ATOM 772 C C . TYR A 1 95 ? 2.887 3.856 -14.827 1.00 94.62 95 TYR A C 1
ATOM 774 O O . TYR A 1 95 ? 2.304 3.050 -15.554 1.00 94.62 95 TYR A O 1
ATOM 782 N N . LEU A 1 96 ? 2.786 5.177 -15.004 1.00 95.25 96 LEU A N 1
ATOM 783 C CA . LEU A 1 96 ? 1.990 5.790 -16.066 1.00 95.25 96 LEU A CA 1
ATOM 784 C C . LEU A 1 96 ? 2.489 5.395 -17.454 1.00 95.25 96 LEU A C 1
ATOM 786 O O . LEU A 1 96 ? 1.677 5.082 -18.323 1.00 95.25 96 LEU A O 1
ATOM 790 N N . TRP A 1 97 ? 3.805 5.377 -17.656 1.00 92.88 97 TRP A N 1
ATOM 791 C CA . TRP A 1 97 ? 4.403 4.967 -18.924 1.00 92.88 97 TRP A CA 1
ATOM 792 C C . TRP A 1 97 ? 4.039 3.527 -19.312 1.00 92.88 97 TRP A C 1
ATOM 794 O O . TRP A 1 97 ? 3.656 3.278 -20.453 1.00 92.88 97 TRP A O 1
ATOM 804 N N . GLU A 1 98 ? 4.125 2.586 -18.369 1.00 90.69 98 GLU A N 1
ATOM 805 C CA . GLU A 1 98 ? 3.885 1.161 -18.638 1.00 90.69 98 GLU A CA 1
ATOM 806 C C . GLU A 1 98 ? 2.395 0.806 -18.718 1.00 90.69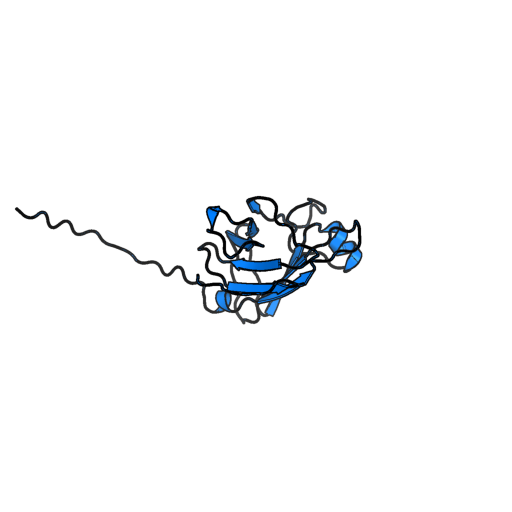 98 GLU A C 1
ATOM 808 O O . GLU A 1 98 ? 1.999 -0.042 -19.516 1.00 90.69 98 GLU A O 1
ATOM 813 N N . THR A 1 99 ? 1.559 1.426 -17.882 1.00 91.38 99 THR A N 1
ATOM 814 C CA . THR A 1 99 ? 0.146 1.033 -17.733 1.00 91.38 99 THR A CA 1
ATOM 815 C C . THR A 1 99 ? -0.827 1.950 -18.469 1.00 91.38 99 THR A C 1
ATOM 817 O O . THR A 1 99 ? -1.987 1.586 -18.674 1.00 91.38 99 THR A O 1
ATOM 820 N N . GLY A 1 100 ? -0.393 3.160 -18.833 1.00 94.44 100 GLY A N 1
ATOM 821 C CA . GLY A 1 100 ? -1.262 4.220 -19.342 1.00 94.44 100 GLY A CA 1
ATOM 822 C C . GLY A 1 100 ? -2.203 4.824 -18.290 1.00 94.44 100 GLY A C 1
ATOM 823 O O . GLY A 1 100 ? -3.100 5.584 -18.655 1.00 94.44 100 GLY A O 1
ATOM 824 N N . LYS A 1 101 ? -2.033 4.499 -17.000 1.00 95.00 101 LYS A N 1
ATOM 825 C CA . LYS A 1 101 ? -2.865 4.982 -15.887 1.00 95.00 101 LYS A CA 1
ATOM 826 C C . LYS A 1 101 ? -2.015 5.672 -14.826 1.00 95.00 101 LYS A C 1
ATOM 828 O O . LYS A 1 101 ? -0.875 5.285 -14.604 1.00 95.00 101 LYS A O 1
ATOM 833 N N . LYS A 1 102 ? -2.572 6.670 -14.136 1.00 96.25 102 LYS A N 1
ATOM 834 C CA . LYS A 1 102 ? -1.929 7.230 -12.939 1.00 96.25 102 LYS A CA 1
ATOM 835 C C . LYS A 1 102 ? -2.193 6.325 -11.727 1.00 96.25 102 LYS A C 1
ATOM 837 O O . LYS A 1 102 ? -3.295 5.780 -11.644 1.00 96.25 102 LYS A O 1
ATOM 842 N N . PRO A 1 103 ? -1.211 6.141 -10.832 1.00 97.75 103 PRO A N 1
ATOM 843 C CA . PRO A 1 103 ? -1.442 5.501 -9.541 1.00 97.75 103 PRO A CA 1
ATOM 844 C C . PRO A 1 103 ? -2.145 6.475 -8.582 1.00 97.75 103 PRO A C 1
ATOM 846 O O . PRO A 1 103 ? -2.192 7.680 -8.839 1.00 97.75 103 PRO A O 1
ATOM 849 N N . ASP A 1 104 ? -2.633 5.958 -7.457 1.00 98.50 104 ASP A N 1
ATOM 850 C CA . ASP A 1 104 ? -3.189 6.779 -6.378 1.00 98.50 104 ASP A CA 1
ATOM 851 C C . ASP A 1 104 ? -2.092 7.341 -5.473 1.00 98.50 104 ASP A C 1
ATOM 853 O O . ASP A 1 104 ? -2.238 8.443 -4.952 1.00 98.50 104 ASP A O 1
ATOM 857 N N . PHE A 1 105 ? -0.992 6.598 -5.303 1.00 98.12 105 PHE A N 1
ATOM 858 C CA . PHE A 1 105 ? 0.149 7.022 -4.495 1.00 98.12 105 PHE A CA 1
ATOM 859 C C . PHE A 1 105 ? 1.487 6.572 -5.076 1.00 98.12 105 PHE A C 1
ATOM 861 O O . PHE A 1 105 ? 1.583 5.506 -5.698 1.00 98.12 105 PHE A O 1
ATOM 868 N N . GLU A 1 106 ? 2.539 7.325 -4.760 1.00 96.38 106 GLU A N 1
ATOM 869 C CA . GLU A 1 106 ? 3.923 6.869 -4.861 1.00 96.38 106 GLU A CA 1
ATOM 870 C C . GLU A 1 106 ? 4.645 6.863 -3.502 1.00 96.38 106 GLU A C 1
ATOM 872 O O . GLU A 1 106 ? 4.162 7.455 -2.543 1.00 96.38 106 GLU A O 1
ATOM 877 N N . TYR A 1 107 ? 5.723 6.076 -3.352 1.00 94.31 107 TYR A N 1
ATOM 878 C CA . TYR A 1 107 ? 6.358 5.871 -2.031 1.00 94.31 107 TYR A CA 1
ATOM 879 C C . TYR A 1 107 ? 7.885 5.995 -1.986 1.00 94.31 107 TYR A C 1
ATOM 881 O O . TYR A 1 107 ? 8.495 5.734 -0.945 1.00 94.31 107 TYR A O 1
ATOM 889 N N . LYS A 1 108 ? 8.560 6.279 -3.105 1.00 92.12 108 LYS A N 1
ATOM 890 C CA . LYS A 1 108 ? 10.037 6.246 -3.131 1.00 92.12 108 LYS A CA 1
ATOM 891 C C . LYS A 1 108 ? 10.688 7.246 -4.059 1.00 92.12 108 LYS A C 1
ATOM 893 O O . LYS A 1 108 ? 11.809 7.670 -3.781 1.00 92.12 108 LYS A O 1
ATOM 898 N N . THR A 1 109 ? 10.095 7.535 -5.204 1.00 91.12 109 THR A N 1
ATOM 899 C CA . THR A 1 109 ? 10.612 8.549 -6.117 1.00 91.12 109 THR A CA 1
ATOM 900 C C . THR A 1 109 ? 9.488 9.505 -6.415 1.00 91.12 109 THR A C 1
ATOM 902 O O . THR A 1 109 ? 8.629 9.115 -7.185 1.00 91.12 109 THR A O 1
ATOM 905 N N . ASP A 1 110 ? 9.566 10.707 -5.853 1.00 93.62 110 ASP A N 1
ATOM 906 C CA . ASP A 1 110 ? 8.706 11.842 -6.193 1.00 93.62 110 ASP A CA 1
ATOM 907 C C . ASP A 1 110 ? 8.932 12.188 -7.663 1.00 93.62 110 ASP A C 1
ATOM 909 O O . ASP A 1 110 ? 9.978 12.716 -8.061 1.00 93.62 110 ASP A O 1
ATOM 913 N N . SER A 1 111 ? 8.042 11.661 -8.495 1.00 95.44 111 SER A N 1
ATOM 914 C CA . SER A 1 111 ? 8.206 11.581 -9.941 1.00 95.44 111 SER A CA 1
ATOM 915 C C . SER A 1 111 ? 7.045 12.205 -10.698 1.00 95.44 111 SER A C 1
ATOM 917 O O . SER A 1 111 ? 7.180 12.427 -11.904 1.00 95.44 111 SER A O 1
ATOM 919 N N . ASP A 1 112 ? 5.929 12.484 -10.028 1.00 96.12 112 ASP A N 1
ATOM 920 C CA . ASP A 1 112 ? 4.823 13.284 -10.543 1.00 96.12 112 ASP A CA 1
ATOM 921 C C . ASP A 1 112 ? 4.213 14.103 -9.399 1.00 96.12 112 ASP A C 1
ATOM 923 O O . ASP A 1 112 ? 3.484 13.557 -8.581 1.00 96.12 112 ASP A O 1
ATOM 927 N N . ASP A 1 113 ? 4.406 15.427 -9.417 1.00 96.19 113 ASP A N 1
ATOM 928 C CA . ASP A 1 113 ? 3.881 16.376 -8.417 1.00 96.19 113 ASP A CA 1
ATOM 929 C C . ASP A 1 113 ? 2.355 16.282 -8.170 1.00 96.19 113 ASP A C 1
ATOM 931 O O . ASP A 1 113 ? 1.830 16.871 -7.223 1.00 96.19 113 ASP A O 1
ATOM 935 N N . ASN A 1 114 ? 1.605 15.609 -9.052 1.00 96.69 114 ASN A N 1
ATOM 936 C CA . ASN A 1 114 ? 0.160 15.412 -8.914 1.00 96.69 114 ASN A CA 1
ATOM 937 C C . ASN A 1 114 ? -0.219 14.075 -8.266 1.00 96.69 114 ASN A C 1
ATOM 939 O O . ASN A 1 114 ? -1.413 13.821 -8.089 1.00 96.69 114 ASN A O 1
ATOM 943 N N . VAL A 1 115 ? 0.748 13.205 -7.980 1.00 97.81 115 VAL A N 1
ATOM 944 C CA . VAL A 1 115 ? 0.531 11.937 -7.290 1.00 97.81 115 VAL A CA 1
ATOM 945 C C . VAL A 1 115 ? 0.925 12.109 -5.822 1.00 97.81 115 VAL A C 1
ATOM 947 O O . VAL A 1 115 ? 2.052 12.488 -5.527 1.00 97.81 115 VAL A O 1
ATOM 950 N N . PRO A 1 116 ? 0.004 11.862 -4.877 1.00 97.62 116 PRO A N 1
ATOM 951 C CA . PRO A 1 116 ? 0.315 11.927 -3.457 1.00 97.62 116 PRO A CA 1
ATOM 952 C C . PRO A 1 116 ? 1.427 10.962 -3.019 1.00 97.62 116 PRO A C 1
ATOM 954 O O . PRO A 1 116 ? 1.472 9.800 -3.425 1.00 97.62 116 PRO A O 1
ATOM 957 N N . GLU A 1 117 ? 2.262 11.432 -2.097 1.00 97.00 117 GLU A N 1
ATOM 958 C CA . GLU A 1 117 ? 3.327 10.642 -1.477 1.00 97.00 117 GLU A CA 1
ATOM 959 C C . GLU A 1 117 ? 2.828 9.840 -0.271 1.00 97.00 117 GLU A C 1
ATOM 961 O O . GLU A 1 117 ? 2.036 10.321 0.548 1.00 97.00 117 GLU A O 1
ATOM 966 N N . MET A 1 118 ? 3.347 8.623 -0.121 1.00 97.00 118 MET A N 1
ATOM 967 C CA . MET A 1 118 ? 3.234 7.847 1.111 1.00 97.00 118 MET A CA 1
ATOM 968 C C . MET A 1 118 ? 4.367 8.177 2.079 1.00 97.00 118 MET A C 1
ATOM 970 O O . MET A 1 118 ? 5.528 8.328 1.697 1.00 97.00 118 MET A O 1
ATOM 974 N N . ASP A 1 119 ? 4.056 8.151 3.372 1.00 95.56 119 ASP A N 1
ATOM 975 C CA . ASP A 1 119 ? 5.076 8.214 4.412 1.00 95.56 119 ASP A CA 1
ATOM 976 C C . ASP A 1 119 ? 5.894 6.913 4.440 1.00 95.56 119 ASP A C 1
ATOM 978 O O . ASP A 1 119 ? 5.374 5.822 4.195 1.00 95.56 119 ASP A O 1
ATOM 982 N N . THR A 1 120 ? 7.182 6.987 4.792 1.00 93.19 120 THR A N 1
ATOM 983 C CA . THR A 1 120 ? 8.038 5.791 4.876 1.00 93.19 120 THR A CA 1
ATOM 984 C C . THR A 1 120 ? 8.773 5.672 6.209 1.00 93.19 120 THR A C 1
ATOM 986 O O . THR A 1 120 ? 9.356 6.622 6.726 1.00 93.19 120 THR A O 1
ATOM 989 N N . ASP A 1 121 ? 8.778 4.460 6.767 1.00 89.88 121 ASP A N 1
ATOM 990 C CA . ASP A 1 121 ? 9.640 4.061 7.884 1.00 89.88 121 ASP A CA 1
ATOM 991 C C . ASP A 1 121 ? 10.580 2.967 7.376 1.00 89.88 121 ASP A C 1
ATOM 993 O O . ASP A 1 121 ? 10.217 1.786 7.317 1.00 89.88 121 ASP A O 1
ATOM 997 N N . LYS A 1 122 ? 11.796 3.390 7.005 1.00 85.25 122 LYS A N 1
ATOM 998 C CA . LYS A 1 122 ? 12.820 2.609 6.285 1.00 85.25 122 LYS A CA 1
ATOM 999 C C . LYS A 1 122 ? 12.397 2.254 4.855 1.00 85.25 122 LYS A C 1
ATOM 1001 O O . LYS A 1 122 ? 11.227 2.231 4.497 1.00 85.25 122 LYS A O 1
ATOM 1006 N N . THR A 1 123 ? 13.379 1.905 4.033 1.00 80.00 123 THR A N 1
ATOM 1007 C CA . THR A 1 123 ? 13.144 1.546 2.633 1.00 80.00 123 THR A CA 1
ATOM 1008 C C . THR A 1 123 ? 12.411 0.207 2.510 1.00 80.00 123 THR A C 1
ATOM 1010 O O . THR A 1 123 ? 12.940 -0.836 2.903 1.00 80.00 123 THR A O 1
ATOM 1013 N N . VAL A 1 124 ? 11.223 0.218 1.902 1.00 83.00 124 VAL A N 1
ATOM 1014 C CA . VAL A 1 124 ? 10.544 -0.992 1.413 1.00 83.00 124 VAL A CA 1
ATOM 1015 C C . VAL A 1 124 ? 11.040 -1.303 -0.005 1.00 83.00 124 VAL A C 1
ATOM 1017 O O . VAL A 1 124 ? 11.215 -0.409 -0.832 1.00 83.00 124 VAL A O 1
ATOM 1020 N N . THR A 1 125 ? 11.330 -2.577 -0.268 1.00 81.62 125 THR A N 1
ATOM 1021 C CA . THR A 1 125 ? 11.727 -3.099 -1.589 1.00 81.62 125 THR A CA 1
ATOM 1022 C C . THR A 1 125 ? 11.113 -4.474 -1.778 1.00 81.62 125 THR A C 1
ATOM 1024 O O . THR A 1 125 ? 11.119 -5.277 -0.840 1.00 81.62 125 THR A O 1
ATOM 1027 N N . LEU A 1 126 ? 10.580 -4.754 -2.961 1.00 84.19 126 LEU A N 1
ATOM 1028 C CA . LEU A 1 126 ? 10.103 -6.089 -3.287 1.00 84.19 126 LEU A CA 1
ATOM 1029 C C . LEU A 1 126 ? 11.265 -6.893 -3.883 1.00 84.19 126 LEU A C 1
ATOM 1031 O O . LEU A 1 126 ? 12.014 -6.428 -4.732 1.00 84.19 126 LEU A O 1
ATOM 1035 N N . SER A 1 127 ? 11.486 -8.099 -3.369 1.00 83.31 127 SER A N 1
ATOM 1036 C CA . SER A 1 127 ? 12.546 -8.982 -3.867 1.00 83.31 127 SER A CA 1
ATOM 1037 C C . SER A 1 127 ? 12.114 -9.647 -5.172 1.00 83.31 127 SER A C 1
ATOM 1039 O O . SER A 1 127 ? 11.026 -10.215 -5.228 1.00 83.31 127 SER A O 1
ATOM 1041 N N . ASN A 1 128 ? 12.994 -9.672 -6.177 1.00 81.25 128 ASN A N 1
ATOM 1042 C CA . ASN A 1 128 ? 12.762 -10.383 -7.441 1.00 81.25 128 ASN A CA 1
ATOM 1043 C C . ASN A 1 128 ? 12.719 -11.916 -7.292 1.00 81.25 128 ASN A C 1
ATOM 1045 O O . ASN A 1 128 ? 12.169 -12.588 -8.158 1.00 81.25 128 ASN A O 1
ATOM 1049 N N . ALA A 1 129 ? 13.287 -12.472 -6.216 1.00 82.38 129 ALA A N 1
ATOM 1050 C CA . ALA A 1 129 ? 13.297 -13.918 -5.963 1.00 82.38 129 ALA A CA 1
ATOM 1051 C C . ALA A 1 129 ? 12.031 -14.414 -5.240 1.00 82.38 129 ALA A C 1
ATOM 1053 O O . ALA A 1 129 ? 11.774 -15.613 -5.172 1.00 82.38 129 ALA A O 1
ATOM 1054 N N . GLY A 1 130 ? 11.238 -13.498 -4.686 1.00 84.94 130 GLY A N 1
ATOM 1055 C CA . GLY A 1 130 ? 10.117 -13.819 -3.812 1.00 84.94 130 GLY A CA 1
ATOM 1056 C C . GLY A 1 130 ? 10.227 -13.165 -2.443 1.00 84.94 130 GLY A C 1
ATOM 1057 O O . GLY A 1 130 ? 11.293 -12.686 -2.041 1.00 84.94 130 GLY A O 1
ATOM 1058 N N . GLY A 1 131 ? 9.102 -13.127 -1.740 1.00 90.75 131 GLY A N 1
ATOM 1059 C CA . GLY A 1 131 ? 8.996 -12.539 -0.416 1.00 90.75 131 GLY A CA 1
ATOM 1060 C C . GLY A 1 131 ? 7.568 -12.552 0.107 1.00 90.75 131 GLY A C 1
ATOM 1061 O O . GLY A 1 131 ? 6.730 -13.343 -0.321 1.00 90.75 131 GLY A O 1
ATOM 1062 N N . MET A 1 132 ? 7.298 -11.654 1.050 1.00 93.31 132 MET A N 1
ATOM 1063 C CA . MET A 1 132 ? 5.970 -11.449 1.621 1.00 93.31 132 MET A CA 1
ATOM 1064 C C . MET A 1 132 ? 5.601 -9.979 1.494 1.00 93.31 132 MET A C 1
ATOM 1066 O O . MET A 1 132 ? 6.470 -9.120 1.618 1.00 93.31 132 MET A O 1
ATOM 1070 N N . VAL A 1 133 ? 4.321 -9.696 1.310 1.00 95.44 133 VAL A N 1
ATOM 1071 C CA . VAL A 1 133 ? 3.735 -8.358 1.399 1.00 95.44 133 VAL A CA 1
ATOM 1072 C C . VAL A 1 133 ? 2.497 -8.476 2.264 1.00 95.44 133 VAL A C 1
ATOM 1074 O O . VAL A 1 133 ? 1.699 -9.383 2.059 1.00 95.44 133 VAL A O 1
ATOM 1077 N N . ALA A 1 134 ? 2.333 -7.580 3.230 1.00 97.50 134 ALA A N 1
ATOM 1078 C CA . ALA A 1 134 ? 1.121 -7.528 4.033 1.00 97.50 134 ALA A CA 1
ATOM 1079 C C . ALA A 1 134 ? 0.571 -6.114 4.131 1.00 97.50 134 ALA A C 1
ATOM 1081 O O . ALA A 1 134 ? 1.339 -5.170 4.329 1.00 97.50 134 ALA A O 1
ATOM 1082 N N . LEU A 1 135 ? -0.755 -6.019 4.089 1.00 98.38 135 LEU A N 1
ATOM 1083 C CA . LEU A 1 135 ? -1.522 -4.853 4.492 1.00 98.38 135 LEU A CA 1
ATOM 1084 C C . LEU A 1 135 ? -1.799 -4.970 5.990 1.00 98.38 135 LEU A C 1
ATOM 1086 O O . LEU A 1 135 ? -2.300 -5.991 6.473 1.00 98.38 135 LEU A O 1
ATOM 1090 N N . LYS A 1 136 ? -1.457 -3.926 6.738 1.00 98.19 136 LYS A N 1
ATOM 1091 C CA . LYS A 1 136 ? -1.650 -3.865 8.182 1.00 98.19 136 LYS A CA 1
ATOM 1092 C C . LYS A 1 136 ? -2.370 -2.589 8.574 1.00 98.19 136 LYS A C 1
ATOM 1094 O O . LYS A 1 136 ? -2.083 -1.519 8.043 1.00 98.19 136 LYS A O 1
ATOM 1099 N N . ASP A 1 137 ? -3.265 -2.705 9.547 1.00 97.31 137 ASP A N 1
ATOM 1100 C CA . ASP A 1 137 ? -3.869 -1.527 10.160 1.00 97.31 137 ASP A CA 1
ATOM 1101 C C . ASP A 1 137 ? -2.879 -0.797 11.082 1.00 97.31 137 ASP A C 1
ATOM 1103 O O . ASP A 1 137 ? -1.776 -1.277 11.381 1.00 97.31 137 ASP A O 1
ATOM 1107 N N . TRP A 1 138 ? -3.283 0.371 11.582 1.00 94.31 138 TRP A N 1
ATOM 1108 C CA . TRP A 1 138 ? -2.423 1.195 12.434 1.00 94.31 138 TRP A CA 1
ATOM 1109 C C . TRP A 1 138 ? -2.007 0.500 13.748 1.00 94.31 138 TRP A C 1
ATOM 1111 O O . TRP A 1 138 ? -0.919 0.773 14.279 1.00 94.31 138 TRP A O 1
ATOM 1121 N N . TYR A 1 139 ? -2.814 -0.454 14.226 1.00 94.56 139 TYR A N 1
ATOM 1122 C CA . TYR A 1 139 ? -2.566 -1.289 15.403 1.00 94.56 139 TYR A CA 1
ATOM 1123 C C . TYR A 1 139 ? -1.694 -2.528 15.112 1.00 94.56 139 TYR A C 1
ATOM 1125 O O . TYR A 1 139 ? -1.383 -3.276 16.040 1.00 94.56 139 TYR A O 1
ATOM 1133 N N . ASN A 1 140 ? -1.214 -2.714 13.871 1.00 95.81 140 ASN A N 1
ATOM 1134 C CA . ASN A 1 140 ? -0.402 -3.851 13.406 1.00 95.81 140 ASN A CA 1
ATOM 1135 C C . ASN A 1 140 ? -1.156 -5.194 13.305 1.00 95.81 140 ASN A C 1
ATOM 1137 O O . ASN A 1 140 ? -0.520 -6.250 13.194 1.00 95.81 140 ASN A O 1
ATOM 1141 N N . HIS A 1 141 ? -2.489 -5.179 13.248 1.00 95.88 141 HIS A N 1
ATOM 1142 C CA . HIS A 1 141 ? -3.229 -6.353 12.792 1.00 95.88 141 HIS A CA 1
ATOM 1143 C C . HIS A 1 141 ? -2.965 -6.559 11.299 1.00 95.88 141 HIS A C 1
ATOM 1145 O O . HIS A 1 141 ? -3.008 -5.612 10.517 1.00 95.88 141 HIS A O 1
ATOM 1151 N N . THR A 1 142 ? -2.660 -7.794 10.904 1.00 97.19 142 THR A N 1
ATOM 1152 C CA . THR A 1 142 ? -2.599 -8.160 9.484 1.00 97.19 142 THR A CA 1
ATOM 1153 C C . THR A 1 142 ? -4.018 -8.260 8.949 1.00 97.19 142 THR A C 1
ATOM 1155 O O . THR A 1 142 ? -4.818 -9.011 9.501 1.00 97.19 142 THR A O 1
ATOM 1158 N N . ILE A 1 143 ? -4.300 -7.496 7.899 1.00 98.00 143 ILE A N 1
ATOM 1159 C CA . ILE A 1 143 ? -5.570 -7.521 7.175 1.00 98.00 143 ILE A CA 1
ATOM 1160 C C . ILE A 1 143 ? -5.501 -8.590 6.099 1.00 98.00 143 ILE A C 1
ATOM 1162 O O . ILE A 1 143 ? -6.292 -9.525 6.102 1.00 98.00 143 ILE A O 1
ATOM 1166 N N . ASP A 1 144 ? -4.475 -8.486 5.259 1.00 97.94 144 ASP A N 1
ATOM 1167 C CA . ASP A 1 144 ? -4.191 -9.438 4.201 1.00 97.94 144 ASP A CA 1
ATOM 1168 C C . ASP A 1 144 ? -2.677 -9.584 4.015 1.00 97.94 144 ASP A C 1
ATOM 1170 O O . ASP A 1 144 ? -1.895 -8.695 4.380 1.00 97.94 144 ASP A O 1
ATOM 1174 N N . MET A 1 145 ? -2.255 -10.729 3.491 1.00 95.94 145 MET A N 1
ATOM 1175 C CA . MET A 1 145 ? -0.857 -11.046 3.248 1.00 95.94 145 MET A CA 1
ATOM 1176 C C . MET A 1 145 ? -0.705 -11.982 2.056 1.00 95.94 145 MET A C 1
ATOM 1178 O O . MET A 1 145 ? -1.276 -13.068 2.019 1.00 95.94 145 MET A O 1
ATOM 1182 N N . ILE A 1 146 ? 0.186 -11.600 1.147 1.00 93.56 146 ILE A N 1
ATOM 1183 C CA . ILE A 1 146 ? 0.604 -12.409 0.009 1.00 93.56 146 ILE A CA 1
ATOM 1184 C C . ILE A 1 146 ? 2.038 -12.877 0.229 1.00 93.56 146 ILE A C 1
ATOM 1186 O O . ILE A 1 146 ? 2.906 -12.107 0.647 1.00 93.56 146 ILE A O 1
ATOM 1190 N N . VAL A 1 147 ? 2.289 -14.142 -0.097 1.00 92.00 147 VAL A N 1
ATOM 1191 C CA . VAL A 1 147 ? 3.632 -14.707 -0.256 1.00 92.00 147 VAL A CA 1
ATOM 1192 C C . VAL A 1 147 ? 3.820 -15.023 -1.735 1.00 92.00 147 VAL A C 1
ATOM 1194 O O . VAL A 1 147 ? 2.916 -15.566 -2.365 1.00 92.00 147 VAL A O 1
ATOM 1197 N N . TYR A 1 148 ? 4.952 -14.623 -2.305 1.00 86.56 148 TYR A N 1
ATOM 1198 C CA . TYR A 1 148 ? 5.181 -14.669 -3.748 1.00 86.56 148 TYR A CA 1
ATOM 1199 C C . TYR A 1 148 ? 6.602 -15.137 -4.089 1.00 86.56 148 TYR A C 1
ATOM 1201 O O . TYR A 1 148 ? 7.493 -15.139 -3.235 1.00 86.56 148 TYR A O 1
ATOM 1209 N N . GLY A 1 149 ? 6.821 -15.498 -5.357 1.00 83.38 149 GLY A N 1
ATOM 1210 C CA . GLY A 1 149 ? 8.088 -16.049 -5.851 1.00 83.38 149 GLY A CA 1
ATOM 1211 C C . GLY A 1 149 ? 8.416 -17.409 -5.231 1.00 83.38 149 GLY A C 1
ATOM 1212 O O . GLY A 1 149 ? 7.518 -18.202 -4.972 1.00 83.38 149 GLY A O 1
ATOM 1213 N N . GLU A 1 150 ? 9.698 -17.673 -4.977 1.00 78.38 150 GLU A N 1
ATOM 1214 C CA . GLU A 1 150 ? 10.186 -18.934 -4.386 1.00 78.38 150 GLU A CA 1
ATOM 1215 C C . GLU A 1 150 ? 10.083 -18.962 -2.848 1.00 78.38 150 GLU A C 1
ATOM 1217 O O . GLU A 1 150 ? 10.712 -19.780 -2.181 1.00 78.38 150 GLU A O 1
ATOM 1222 N N . SER A 1 151 ? 9.339 -18.027 -2.249 1.00 74.75 151 SER A N 1
ATOM 1223 C CA . SER A 1 151 ? 9.174 -17.981 -0.797 1.00 74.75 151 SER A CA 1
ATOM 1224 C C . SER A 1 151 ? 8.102 -18.957 -0.331 1.00 74.75 151 SER A C 1
ATOM 1226 O O . SER A 1 151 ? 6.940 -18.836 -0.704 1.00 74.75 151 SER A O 1
ATOM 1228 N N . ASP A 1 152 ? 8.483 -19.859 0.570 1.00 68.19 152 ASP A N 1
ATOM 1229 C CA . ASP A 1 152 ? 7.539 -20.719 1.275 1.00 68.19 152 ASP A CA 1
ATOM 1230 C C . ASP A 1 152 ? 7.084 -20.073 2.584 1.00 68.19 152 ASP A C 1
ATOM 1232 O O . ASP A 1 152 ? 7.890 -19.633 3.412 1.00 68.19 152 ASP A O 1
ATOM 1236 N N . TYR A 1 153 ? 5.774 -20.086 2.827 1.00 65.06 153 TYR A N 1
ATOM 1237 C CA . TYR A 1 153 ? 5.215 -19.751 4.132 1.00 65.06 153 TYR A CA 1
ATOM 1238 C C . TYR A 1 153 ? 5.285 -20.961 5.073 1.00 65.06 153 TYR A C 1
ATOM 1240 O O . TYR A 1 153 ? 4.275 -21.559 5.437 1.00 65.06 153 TYR A O 1
ATOM 1248 N N . ASN A 1 154 ? 6.497 -21.338 5.476 1.00 60.12 154 ASN A N 1
ATOM 1249 C CA . ASN A 1 154 ? 6.684 -22.302 6.554 1.00 60.12 154 ASN A CA 1
ATOM 1250 C C . ASN A 1 154 ? 6.684 -21.552 7.889 1.00 60.12 154 ASN A C 1
ATOM 1252 O O . ASN A 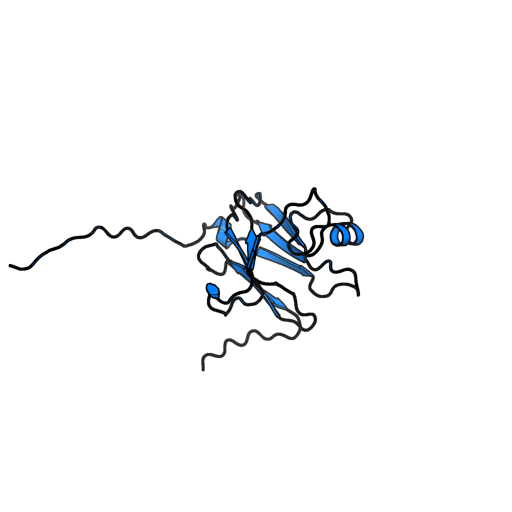1 154 ? 7.705 -20.995 8.300 1.00 60.12 154 ASN A O 1
ATOM 1256 N N . ILE A 1 155 ? 5.538 -21.530 8.582 1.00 51.94 155 ILE A N 1
ATOM 1257 C CA . ILE A 1 155 ? 5.490 -21.122 9.992 1.00 51.94 155 ILE A CA 1
ATOM 1258 C C . ILE A 1 155 ? 6.206 -22.204 10.809 1.00 51.94 155 ILE A C 1
ATOM 1260 O O . ILE A 1 155 ? 5.595 -23.141 11.319 1.00 51.94 155 ILE A O 1
ATOM 1264 N N . GLY A 1 156 ? 7.528 -22.100 10.906 1.00 41.06 156 GLY A N 1
ATOM 1265 C CA . GLY A 1 156 ? 8.309 -22.874 11.857 1.00 41.06 156 GLY A CA 1
ATOM 1266 C C . GLY A 1 156 ? 8.007 -22.381 13.266 1.00 41.06 156 GLY A C 1
ATOM 1267 O O . GLY A 1 156 ? 8.615 -21.417 13.724 1.00 41.06 156 GLY A O 1
ATOM 1268 N N . TYR A 1 157 ? 7.079 -23.036 13.959 1.00 45.69 157 TYR A N 1
ATOM 1269 C CA . TYR A 1 157 ? 7.169 -23.102 15.412 1.00 45.69 157 TYR A CA 1
ATOM 1270 C C . TYR A 1 157 ? 8.309 -24.072 15.739 1.00 45.69 157 TYR A C 1
ATOM 1272 O O . TYR A 1 157 ? 8.122 -25.282 15.645 1.00 45.69 157 TYR A O 1
ATOM 1280 N N . ASN A 1 158 ? 9.481 -23.536 16.081 1.00 37.44 158 ASN A N 1
ATOM 1281 C CA . ASN A 1 158 ? 10.471 -24.230 16.907 1.00 37.44 158 ASN A CA 1
ATOM 1282 C C . ASN A 1 158 ? 10.557 -23.499 18.243 1.00 37.44 158 ASN A C 1
ATOM 1284 O O . ASN A 1 158 ? 10.736 -22.259 18.205 1.00 37.44 158 ASN A O 1
#

Mean predicted aligned error: 6.16 Å

Solvent-accessible surface area (backbone atoms only — not comparable to full-atom values): 9214 Å² total; per-residue (Å²): 136,82,84,84,79,85,75,91,80,84,85,75,86,77,71,70,53,74,60,50,50,58,36,38,74,78,44,76,46,44,74,53,61,91,92,50,57,40,34,32,40,30,37,35,29,82,37,94,51,68,36,79,38,46,53,14,32,40,24,61,38,75,89,46,59,78,92,72,34,33,27,43,28,40,44,80,87,35,68,44,48,46,70,32,75,46,34,40,25,36,17,36,51,42,34,26,70,78,69,75,43,81,51,63,26,21,60,75,39,99,57,42,99,87,45,49,70,36,48,68,46,62,86,72,73,69,50,77,65,29,44,44,43,26,41,26,46,69,82,65,50,74,47,33,74,50,68,38,72,78,43,77,92,73,84,76,88,125

Radius of gyration: 18.27 Å; Cα contacts (8 Å, |Δi|>4): 330; chains: 1; bounding box: 36×41×76 Å

Sequence (158 aa):
FNNELSVDVTIYSTYPTKAGRDLLITEVYYHTHPNIKNEFIALYNPTNQSVNLSGWYITNQPLKQRGKQTKIIFPENTMISPEDWLYVTQNASAYLWETGKKPDFEYKTDSDDNVPEMDTDKTVTLSNAGGMVALKDWYNHTIDMIVYGESDYNIGYN

InterPro domains:
  IPR001322 Lamin tail domain [PF00932] (17-146)
  IPR001322 Lamin tail domain [PS51841] (10-143)
  IPR036415 Lamin tail domain superfamily [G3DSA:2.60.40.1260] (12-140)
  IPR036415 Lamin tail domain superfamily [SSF74853] (10-131)

Foldseek 3Di:
DDPPDDDDDDDDDPDADPQLLQKDFPDFQAADDPPLQWTKIKIFRQDQAKGFQAQKWKFQCLVDDPLPTKTFGDHGPDIDHHGGMAMETQEQVSNCVVPVDGGQEHEHDPHDPPHHYTDIDDDHHRDPQWTKMFTAGNVSDTSDMDTDHPDDPDPDPD

Organism: NCBI:txid412755